Protein AF-A0A7S2LVJ9-F1 (afdb_monomer_lite)

Radius of gyration: 25.84 Å; chains: 1; bounding box: 55×38×62 Å

Organism: NCBI:txid267567

InterPro domains:
  IPR001841 Zinc finger, RING-type [PS50089] (96-146)
  IPR013083 Zinc finger, RING/FYVE/PHD-type [G3DSA:3.30.40.10] (47-147)

Secondary structure (DSSP, 8-state):
-HHHHHHHHHHHHHHHHHHHHHHHHHHHHHHHTSPPHHHHHHHH-TTSHHHHHHHHHHHHHHHHHHHHHHHHHHHHHHHHHHHHHHHS--S-EEE-TTT-PEEE-SSTTSEEE-TTTS-EEEHHHHHHHHHTTTTTTTTTS-TTT--

Foldseek 3Di:
DVVVVVVVVVVVLVVLLVVLVVVLVVLVVVLVPDDDLVVCCVPANCPDPSNVVSVVSVVVSVVSVVVNVCSVVVVVVVVVVVVCCVVPPQPDWDAFPPPRDIQRPPDPQQWDADPVVRDIGGNVVVVVCVVVPCCDPLVVADPPPRD

pLDDT: mean 85.11, std 11.95, range [50.81, 98.12]

Sequence (147 aa):
QQLREKIAFTTVADEKEQQLREKIASQKTHMANLPTLQSIVDETGFTSPATKARAQLIKELSDNEEQLELLLESERVAAVVRLQDELHPP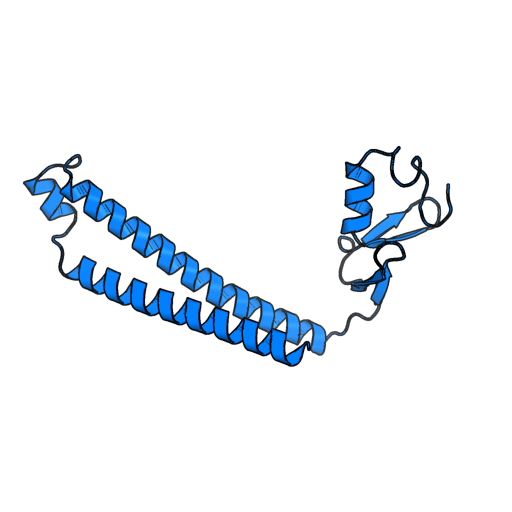QNSEDCPICFETIKHVYSKTISRFYCCGGWVCKKCGDERMKKGVDEMFHGKCPLCRE

Structure (mmCIF, N/CA/C/O backbone):
data_AF-A0A7S2LVJ9-F1
#
_entry.id   AF-A0A7S2LVJ9-F1
#
loop_
_atom_site.group_PDB
_atom_site.id
_atom_site.type_symbol
_atom_site.label_atom_id
_atom_site.label_alt_id
_atom_site.label_comp_id
_atom_site.label_asym_id
_atom_site.label_entity_id
_atom_site.label_seq_id
_atom_site.pdbx_PDB_ins_code
_atom_site.Cartn_x
_atom_site.Cartn_y
_atom_site.Cartn_z
_atom_site.occupancy
_atom_site.B_iso_or_equiv
_atom_site.auth_seq_id
_atom_site.auth_comp_id
_atom_site.auth_asym_id
_atom_site.auth_atom_id
_atom_site.pdbx_PDB_model_num
ATOM 1 N N . GLN A 1 1 ? 14.865 -19.887 -10.142 1.00 58.62 1 GLN A N 1
ATOM 2 C CA . GLN A 1 1 ? 14.965 -18.847 -9.097 1.00 58.62 1 GLN A CA 1
ATOM 3 C C . GLN A 1 1 ? 13.686 -18.008 -9.036 1.00 58.62 1 GLN A C 1
ATOM 5 O O . GLN A 1 1 ? 12.941 -18.168 -8.081 1.00 58.62 1 GLN A O 1
ATOM 10 N N . GLN A 1 2 ? 13.331 -17.290 -10.110 1.00 53.88 2 GLN A N 1
ATOM 11 C CA . GLN A 1 2 ? 12.144 -16.413 -10.193 1.00 53.88 2 GLN A CA 1
ATOM 12 C C . GLN A 1 2 ? 10.788 -17.073 -9.862 1.00 53.88 2 GLN A C 1
ATOM 14 O O . GLN A 1 2 ? 9.931 -16.441 -9.256 1.00 53.88 2 GLN A O 1
ATOM 19 N N . LEU A 1 3 ? 10.569 -18.346 -10.221 1.00 59.91 3 LEU A N 1
ATOM 20 C CA . LEU A 1 3 ? 9.321 -19.052 -9.884 1.00 59.91 3 LEU A CA 1
ATOM 21 C C . LEU A 1 3 ? 9.191 -19.314 -8.371 1.00 59.91 3 LEU A C 1
ATOM 23 O O . LEU A 1 3 ? 8.102 -19.213 -7.822 1.00 59.91 3 LEU A O 1
ATOM 27 N N . ARG A 1 4 ? 10.307 -19.603 -7.687 1.00 59.06 4 ARG A N 1
ATOM 28 C CA . ARG A 1 4 ? 10.329 -19.819 -6.231 1.00 59.06 4 ARG A CA 1
ATOM 29 C C . ARG A 1 4 ? 10.119 -18.511 -5.469 1.00 59.06 4 ARG A C 1
ATOM 31 O O . ARG A 1 4 ? 9.410 -18.511 -4.475 1.00 59.06 4 ARG A O 1
ATOM 38 N N . GLU A 1 5 ? 10.687 -17.414 -5.966 1.00 58.66 5 GLU A N 1
ATOM 39 C CA . GLU A 1 5 ? 10.492 -16.068 -5.410 1.00 58.66 5 GLU A CA 1
ATOM 40 C C . GLU A 1 5 ? 9.047 -15.585 -5.582 1.00 58.66 5 GLU A C 1
ATOM 42 O O . GLU A 1 5 ? 8.469 -15.058 -4.637 1.00 58.66 5 GLU A O 1
ATOM 47 N N . LYS A 1 6 ? 8.427 -15.837 -6.745 1.00 60.91 6 LYS A N 1
ATOM 48 C CA . LYS A 1 6 ? 7.001 -15.550 -6.966 1.00 60.91 6 LYS A CA 1
ATOM 49 C C . LYS A 1 6 ? 6.108 -16.342 -6.011 1.00 60.91 6 LYS A C 1
ATOM 51 O O . LYS A 1 6 ? 5.260 -15.750 -5.358 1.00 60.91 6 LYS A O 1
ATOM 56 N N . ILE A 1 7 ? 6.327 -17.651 -5.882 1.00 66.44 7 ILE A N 1
ATOM 57 C CA . ILE A 1 7 ? 5.547 -18.500 -4.968 1.00 66.44 7 ILE A CA 1
ATOM 58 C C . ILE A 1 7 ? 5.703 -18.018 -3.520 1.00 66.44 7 ILE A C 1
ATOM 60 O O . ILE A 1 7 ? 4.697 -17.794 -2.862 1.00 66.44 7 ILE A O 1
ATOM 64 N N . ALA A 1 8 ? 6.932 -17.763 -3.061 1.00 59.84 8 ALA A N 1
ATOM 65 C CA . ALA A 1 8 ? 7.193 -17.276 -1.704 1.00 59.84 8 ALA A CA 1
ATOM 66 C C . ALA A 1 8 ? 6.564 -15.898 -1.420 1.00 59.84 8 ALA A C 1
ATOM 68 O O . ALA A 1 8 ? 6.111 -15.637 -0.311 1.00 59.84 8 ALA A O 1
ATOM 69 N N . PHE A 1 9 ? 6.516 -15.009 -2.415 1.00 61.72 9 PHE A N 1
ATOM 70 C CA . PHE A 1 9 ? 5.856 -13.710 -2.277 1.00 61.72 9 PHE A CA 1
ATOM 71 C C . PHE A 1 9 ? 4.330 -13.841 -2.183 1.00 61.72 9 PHE A C 1
ATOM 73 O O . PHE A 1 9 ? 3.707 -13.132 -1.399 1.00 61.72 9 PHE A O 1
ATOM 80 N N . THR A 1 10 ? 3.741 -14.770 -2.942 1.00 69.00 10 THR A N 1
ATOM 81 C CA . THR A 1 10 ? 2.284 -14.992 -2.939 1.00 69.00 10 THR A CA 1
ATOM 82 C C . THR A 1 10 ? 1.852 -15.610 -1.608 1.00 69.00 10 THR A C 1
ATOM 84 O O . THR A 1 10 ? 0.954 -15.096 -0.958 1.00 69.00 10 THR A O 1
ATOM 87 N N . THR A 1 11 ? 2.595 -16.605 -1.108 1.00 73.38 11 THR A N 1
ATOM 88 C CA . THR A 1 11 ? 2.295 -17.249 0.182 1.00 73.38 11 THR A CA 1
ATOM 89 C C . THR A 1 11 ? 2.363 -16.283 1.364 1.00 73.38 11 THR A C 1
ATOM 91 O O . THR A 1 11 ? 1.535 -16.357 2.261 1.00 73.38 11 THR A O 1
ATOM 94 N N . VAL A 1 12 ? 3.316 -15.343 1.367 1.00 74.38 12 VAL A N 1
ATOM 95 C CA . VAL A 1 12 ? 3.434 -14.343 2.444 1.00 74.38 12 VAL A CA 1
ATOM 96 C C . VAL A 1 12 ? 2.301 -13.310 2.386 1.00 74.38 12 VAL A C 1
ATOM 98 O O . VAL A 1 12 ? 1.848 -12.839 3.431 1.00 74.38 12 VAL A O 1
ATOM 101 N N . ALA A 1 13 ? 1.838 -12.945 1.186 1.00 78.31 13 ALA A N 1
ATOM 102 C CA . ALA A 1 13 ? 0.693 -12.053 1.020 1.00 78.31 13 ALA A CA 1
ATOM 103 C C . ALA A 1 13 ? -0.606 -12.723 1.499 1.00 78.31 13 ALA A C 1
ATOM 105 O O . ALA A 1 13 ? -1.327 -12.122 2.296 1.00 78.31 13 ALA A O 1
ATOM 106 N N . ASP A 1 14 ? -0.826 -13.983 1.113 1.00 87.12 14 ASP A N 1
ATOM 107 C CA . ASP A 1 14 ? -1.991 -14.783 1.506 1.00 87.12 14 ASP A CA 1
ATOM 108 C C . ASP A 1 14 ? -2.040 -15.005 3.030 1.00 87.12 14 ASP A C 1
ATOM 110 O O . ASP A 1 14 ? -3.078 -14.830 3.670 1.00 87.12 14 ASP A O 1
ATOM 114 N N . GLU A 1 15 ? -0.897 -15.328 3.649 1.00 90.31 15 GLU A N 1
ATOM 115 C CA . GLU A 1 15 ? -0.780 -15.477 5.105 1.00 90.31 15 GLU A CA 1
ATOM 116 C C . GLU A 1 15 ? -1.100 -14.171 5.839 1.00 90.31 15 GLU A C 1
ATOM 118 O O . GLU A 1 15 ? -1.818 -14.174 6.842 1.00 90.31 15 GLU A O 1
ATOM 123 N N . LYS A 1 16 ? -0.589 -13.040 5.342 1.00 91.25 16 LYS A N 1
ATOM 124 C CA . LYS A 1 16 ? -0.840 -11.725 5.937 1.00 91.25 16 LYS A CA 1
ATOM 125 C C . LYS A 1 16 ? -2.303 -11.308 5.792 1.00 91.25 16 LYS A C 1
ATOM 127 O O . LYS A 1 16 ? -2.868 -10.750 6.734 1.00 91.25 16 LYS A O 1
ATOM 132 N N . GLU A 1 17 ? -2.918 -11.579 4.644 1.00 94.31 17 GLU A N 1
ATOM 133 C CA . GLU A 1 17 ? -4.344 -11.349 4.425 1.00 94.31 17 GLU A CA 1
ATOM 134 C C . GLU A 1 17 ? -5.185 -12.156 5.420 1.00 94.31 17 GLU A C 1
ATOM 136 O O . GLU A 1 17 ? -6.029 -11.590 6.120 1.00 94.31 17 GLU A O 1
ATOM 141 N N . GLN A 1 18 ? -4.922 -13.460 5.533 1.00 95.56 18 GLN A N 1
ATOM 142 C CA . GLN A 1 18 ? -5.650 -14.342 6.441 1.00 95.56 18 GLN A CA 1
ATOM 143 C C . GLN A 1 18 ? -5.508 -13.887 7.901 1.00 95.56 18 GLN A C 1
ATOM 145 O O . GLN A 1 18 ? -6.508 -13.774 8.613 1.00 95.56 18 GLN A O 1
ATOM 150 N N . GLN A 1 19 ? -4.292 -13.535 8.330 1.00 95.69 19 GLN A N 1
ATOM 151 C CA . GLN A 1 19 ? -4.040 -12.995 9.670 1.00 95.69 19 GLN A CA 1
ATOM 152 C C . GLN A 1 19 ? -4.835 -11.710 9.936 1.00 95.69 19 GLN A C 1
ATOM 154 O O . GLN A 1 19 ? -5.413 -11.551 11.013 1.00 95.69 19 GLN A O 1
ATOM 159 N N . LEU A 1 20 ? -4.895 -10.792 8.966 1.00 96.62 20 LEU A N 1
ATOM 160 C CA . LEU A 1 20 ? -5.684 -9.565 9.086 1.00 96.62 20 LEU A CA 1
ATOM 161 C C . LEU A 1 20 ? -7.180 -9.871 9.189 1.00 96.62 20 LEU A C 1
ATOM 163 O O . LEU A 1 20 ? -7.848 -9.316 10.062 1.00 96.62 20 LEU A O 1
ATOM 167 N N . ARG A 1 21 ? -7.705 -10.786 8.366 1.00 97.69 21 ARG A N 1
ATOM 168 C CA . ARG A 1 21 ? -9.117 -11.201 8.409 1.00 97.69 21 ARG A CA 1
ATOM 169 C C . ARG A 1 21 ? -9.496 -11.794 9.763 1.00 97.69 21 ARG A C 1
ATOM 171 O O . ARG A 1 21 ? -10.507 -11.394 10.339 1.00 97.69 21 ARG A O 1
ATOM 178 N N . GLU A 1 22 ? -8.681 -12.703 10.289 1.00 97.75 22 GLU A N 1
ATOM 179 C CA . GLU A 1 22 ? -8.901 -13.326 11.597 1.00 97.75 22 GLU A CA 1
ATOM 180 C C . GLU A 1 22 ? -8.836 -12.300 12.732 1.00 97.75 22 GLU A C 1
ATOM 182 O O . GLU A 1 22 ? -9.705 -12.274 13.608 1.00 97.75 22 GLU A O 1
ATOM 187 N N . LYS A 1 23 ? -7.847 -11.400 12.688 1.00 96.81 23 LYS A N 1
ATOM 188 C CA . LYS A 1 23 ? -7.688 -10.328 13.674 1.00 96.81 23 LYS A CA 1
ATOM 189 C C . LYS A 1 23 ? -8.877 -9.365 13.665 1.00 96.81 23 LYS A C 1
ATOM 191 O O . LYS A 1 23 ? -9.427 -9.085 14.728 1.00 96.81 23 LYS A O 1
ATOM 196 N N . ILE A 1 24 ? -9.316 -8.911 12.488 1.00 98.12 24 ILE A N 1
ATOM 197 C CA . ILE A 1 24 ? -10.491 -8.041 12.319 1.00 98.12 24 ILE A CA 1
ATOM 198 C C . ILE A 1 24 ? -11.752 -8.743 12.826 1.00 98.12 24 ILE A C 1
ATOM 200 O O . ILE A 1 24 ? -12.528 -8.141 13.568 1.00 98.12 24 ILE A O 1
ATOM 204 N N . ALA A 1 25 ? -11.961 -10.012 12.464 1.00 97.81 25 ALA A N 1
ATOM 205 C CA . ALA A 1 25 ? -13.117 -10.782 12.916 1.00 97.81 25 ALA A CA 1
ATOM 206 C C . ALA A 1 25 ? -13.147 -10.892 14.448 1.00 97.81 25 ALA A C 1
ATOM 208 O O . ALA A 1 25 ? -14.157 -10.563 15.070 1.00 97.81 25 ALA A O 1
ATOM 209 N N . SER A 1 26 ? -12.016 -11.253 15.060 1.00 96.62 26 SER A N 1
ATOM 210 C CA . SER A 1 26 ? -11.862 -11.326 16.516 1.00 96.62 26 SER A CA 1
ATOM 211 C C . SER A 1 26 ? -12.129 -9.976 17.198 1.00 96.62 26 SER A C 1
ATOM 213 O O . SER A 1 26 ? -12.904 -9.901 18.154 1.00 96.62 26 SER A O 1
ATOM 215 N N . GLN A 1 27 ? -11.574 -8.879 16.668 1.00 96.12 27 GLN A N 1
ATOM 216 C CA . GLN A 1 27 ? -11.800 -7.529 17.192 1.00 96.12 27 GLN A CA 1
ATOM 217 C C . GLN A 1 27 ? -13.260 -7.082 17.064 1.00 96.12 27 GLN A C 1
ATOM 219 O O . GLN A 1 27 ? -13.794 -6.493 18.005 1.00 96.12 27 GLN A O 1
ATOM 224 N N . LYS A 1 28 ? -13.931 -7.381 15.944 1.00 96.44 28 LYS A N 1
ATOM 225 C CA . LYS A 1 28 ? -15.360 -7.085 15.752 1.00 96.44 28 LYS A CA 1
ATOM 226 C C . LYS A 1 28 ? -16.223 -7.840 16.755 1.00 96.44 28 LYS A C 1
ATOM 228 O O . LYS A 1 28 ? -17.091 -7.230 17.377 1.00 96.44 28 LYS A O 1
ATOM 233 N N . THR A 1 29 ? -15.953 -9.128 16.965 1.00 96.25 29 THR A N 1
ATOM 234 C CA . THR A 1 29 ? -16.640 -9.929 17.986 1.00 96.25 29 THR A CA 1
ATOM 235 C C . THR A 1 29 ? -16.402 -9.365 19.385 1.00 96.25 29 THR A C 1
ATOM 237 O O . THR A 1 29 ? -17.355 -9.174 20.136 1.00 96.25 29 THR A O 1
ATOM 240 N N . HIS A 1 30 ? -15.157 -9.032 19.733 1.00 93.50 30 HIS A N 1
ATOM 241 C CA . HIS A 1 30 ? -14.834 -8.411 21.018 1.00 93.50 30 HIS A CA 1
ATOM 242 C C . HIS A 1 30 ? -15.570 -7.075 21.209 1.00 93.50 30 HIS A C 1
ATOM 244 O O . HIS A 1 30 ? -16.197 -6.855 22.241 1.00 93.50 30 HIS A O 1
ATOM 250 N N . MET A 1 31 ? -15.570 -6.207 20.195 1.00 92.19 31 MET A N 1
ATOM 251 C CA . MET A 1 31 ? -16.216 -4.895 20.250 1.00 92.19 31 MET A CA 1
ATOM 252 C C . MET A 1 31 ? -17.746 -4.979 20.356 1.00 92.19 31 MET A C 1
ATOM 254 O O . MET A 1 31 ? -18.348 -4.123 21.010 1.00 92.19 31 MET A O 1
ATOM 258 N N . ALA A 1 32 ? -18.361 -5.999 19.748 1.00 92.94 32 ALA A N 1
ATOM 259 C CA . ALA A 1 32 ? -19.796 -6.269 19.847 1.00 92.94 32 ALA A CA 1
ATOM 260 C C . ALA A 1 32 ? -20.225 -6.699 21.260 1.00 92.94 32 ALA A C 1
ATOM 262 O O . ALA A 1 32 ? -21.346 -6.414 21.668 1.00 92.94 32 ALA A O 1
ATOM 263 N N . ASN A 1 33 ? -19.325 -7.334 22.018 1.00 92.69 33 ASN A N 1
ATOM 264 C CA . ASN A 1 33 ? -19.576 -7.766 23.395 1.00 92.69 33 ASN A CA 1
ATOM 265 C C . ASN A 1 33 ? -19.319 -6.665 24.443 1.00 92.69 33 ASN A C 1
ATOM 267 O O . ASN A 1 33 ? -19.612 -6.863 25.621 1.00 92.69 33 ASN A O 1
ATOM 271 N N . LEU A 1 34 ? -18.758 -5.518 24.045 1.00 90.44 34 LEU A N 1
ATOM 272 C CA . LEU A 1 34 ? -18.471 -4.400 24.945 1.00 90.44 34 LEU A CA 1
ATOM 273 C C . LEU A 1 34 ? -19.617 -3.373 24.972 1.00 90.44 34 LEU A C 1
ATOM 275 O O . LEU A 1 34 ? -20.183 -3.083 23.913 1.00 90.44 34 LEU A O 1
ATOM 279 N N . PRO A 1 35 ? -19.884 -2.720 26.125 1.00 91.25 35 PRO A N 1
ATOM 280 C CA . PRO A 1 35 ? -20.866 -1.640 26.222 1.00 91.25 35 PRO A CA 1
ATOM 281 C C . PRO A 1 35 ? -20.603 -0.535 25.203 1.00 91.25 35 PRO A C 1
ATOM 283 O O . PRO A 1 35 ? -19.447 -0.217 24.903 1.00 91.25 35 PRO A O 1
ATOM 286 N N . THR A 1 36 ? -21.666 0.065 24.668 1.00 90.44 36 THR A N 1
ATOM 287 C CA . THR A 1 36 ? -21.539 1.147 23.686 1.00 90.44 36 THR A CA 1
ATOM 288 C C . THR A 1 36 ? -20.747 2.316 24.267 1.00 90.44 36 THR A C 1
ATOM 290 O O . THR A 1 36 ? -20.720 2.533 25.478 1.00 90.44 36 THR A O 1
ATOM 293 N N . LEU A 1 37 ? -20.104 3.099 23.397 1.00 87.31 37 LEU A N 1
ATOM 294 C CA . LEU A 1 37 ? -19.325 4.257 23.841 1.00 87.31 37 LEU A CA 1
ATOM 295 C C . LEU A 1 37 ? -20.180 5.218 24.675 1.00 87.31 37 LEU A C 1
ATOM 297 O O . LEU A 1 37 ? -19.710 5.723 25.685 1.00 87.31 37 LEU A O 1
ATOM 301 N N . GLN A 1 38 ? -21.440 5.405 24.280 1.00 90.12 38 GLN A N 1
ATOM 302 C CA . GLN A 1 38 ? -22.388 6.238 25.007 1.00 90.12 38 GLN A CA 1
ATOM 303 C C . GLN A 1 38 ? -22.640 5.716 26.424 1.00 90.12 38 GLN A C 1
ATOM 305 O O . GLN A 1 38 ? -22.449 6.463 27.372 1.00 90.12 38 GLN A O 1
ATOM 310 N N . SER A 1 39 ? -22.917 4.416 26.579 1.00 91.25 39 SER A N 1
ATOM 311 C CA . SER A 1 39 ? -23.096 3.790 27.897 1.00 91.25 39 SER A CA 1
ATOM 312 C C . SER A 1 39 ? -21.879 3.991 28.805 1.00 91.25 39 SER A C 1
ATOM 314 O O . SER A 1 39 ? -22.027 4.317 29.977 1.00 91.25 39 SER A O 1
ATOM 316 N N . ILE A 1 40 ? -20.664 3.838 28.267 1.00 88.94 40 ILE A N 1
ATOM 317 C CA . ILE A 1 40 ? -19.425 4.013 29.043 1.00 88.94 40 ILE A CA 1
ATOM 318 C C . ILE A 1 40 ? -19.241 5.474 29.461 1.00 88.94 40 ILE A C 1
ATOM 320 O O . ILE A 1 40 ? -18.835 5.746 30.592 1.00 88.94 40 ILE A O 1
ATOM 324 N N . VAL A 1 41 ? -19.505 6.413 28.554 1.00 91.12 41 VAL A N 1
ATOM 325 C CA . VAL A 1 41 ? -19.372 7.850 28.817 1.00 91.12 41 VAL A CA 1
ATOM 326 C C . VAL A 1 41 ? -20.389 8.309 29.856 1.00 91.12 41 VAL A C 1
ATOM 328 O O . VAL A 1 41 ? -20.014 9.061 30.753 1.00 91.12 41 VAL A O 1
ATOM 331 N N . ASP A 1 42 ? -21.628 7.830 29.768 1.00 92.44 42 ASP A N 1
ATOM 332 C CA . ASP A 1 42 ? -22.691 8.165 30.715 1.00 92.44 42 ASP A CA 1
ATOM 333 C C . ASP A 1 42 ? -22.355 7.662 32.135 1.00 92.44 42 ASP A C 1
ATOM 335 O O . ASP A 1 42 ? -22.614 8.359 33.114 1.00 92.44 42 ASP A O 1
ATOM 339 N N . GLU A 1 43 ? -21.716 6.491 32.260 1.00 91.50 43 GLU A N 1
ATOM 340 C CA . GLU A 1 43 ? -21.335 5.899 33.552 1.00 91.50 43 GLU A CA 1
ATOM 341 C C . GLU A 1 43 ? -20.016 6.433 34.129 1.00 91.50 43 GLU A C 1
ATOM 343 O O . GLU A 1 43 ? -19.889 6.628 35.338 1.00 91.50 43 GLU A O 1
ATOM 348 N N . THR A 1 44 ? -18.997 6.620 33.287 1.00 91.06 44 THR A N 1
ATOM 349 C CA . THR A 1 44 ? -17.607 6.831 33.736 1.00 91.06 44 THR A CA 1
ATOM 350 C C . THR A 1 44 ? -16.995 8.149 33.263 1.00 91.06 44 THR A C 1
ATOM 352 O O . THR A 1 44 ? -15.926 8.539 33.737 1.00 91.06 44 THR A O 1
ATOM 355 N N . GLY A 1 45 ? -17.662 8.855 32.349 1.00 88.75 45 GLY A N 1
ATOM 356 C CA . GLY A 1 45 ? -17.190 10.093 31.741 1.00 88.75 45 GLY A CA 1
ATOM 357 C C . GLY A 1 45 ? -16.238 9.899 30.552 1.00 88.75 45 GLY A C 1
ATOM 358 O O . GLY A 1 45 ? -15.653 8.839 30.314 1.00 88.75 45 GLY A O 1
ATOM 359 N N . PHE A 1 46 ? -16.039 10.979 29.791 1.00 88.62 46 PHE A N 1
ATOM 360 C CA . PHE A 1 46 ? -15.230 10.991 28.562 1.00 88.62 46 PHE A CA 1
ATOM 361 C C . PHE A 1 46 ? -13.740 10.696 28.769 1.00 88.62 46 PHE A C 1
ATOM 363 O O . PHE A 1 46 ? -13.072 10.184 27.874 1.00 88.62 46 PHE A O 1
ATOM 370 N N . THR A 1 47 ? -13.191 11.040 29.931 1.00 91.44 47 THR A N 1
ATOM 371 C CA . THR A 1 47 ? -11.753 10.911 30.210 1.00 91.44 47 THR A CA 1
ATOM 372 C C . THR A 1 47 ? -11.397 9.608 30.921 1.00 91.44 47 THR A C 1
ATOM 374 O O . THR A 1 47 ? -10.222 9.393 31.239 1.00 91.44 47 THR A O 1
ATOM 377 N N . SER A 1 48 ? -12.384 8.734 31.146 1.00 92.81 48 SER A N 1
ATOM 378 C CA . SER A 1 48 ? -12.198 7.483 31.869 1.00 92.81 48 SER A CA 1
ATOM 379 C C . SER A 1 48 ? -11.263 6.515 31.129 1.00 92.81 48 SER A C 1
ATOM 381 O O . SER A 1 48 ? -11.168 6.540 29.893 1.00 92.81 48 SER A O 1
ATOM 383 N N . PRO A 1 49 ? -10.574 5.618 31.858 1.00 93.50 49 PRO A N 1
ATOM 384 C CA . PRO A 1 49 ? -9.787 4.552 31.243 1.00 93.50 49 PRO A CA 1
ATOM 385 C C . PRO A 1 49 ? -10.609 3.666 30.297 1.00 93.50 49 PRO A C 1
ATOM 387 O O . PRO A 1 49 ? -10.094 3.250 29.263 1.00 93.50 49 PRO A O 1
ATOM 390 N N . ALA A 1 50 ? -11.887 3.423 30.609 1.00 91.19 50 ALA A N 1
ATOM 391 C CA . ALA A 1 50 ? -12.780 2.607 29.787 1.00 91.19 50 ALA A CA 1
ATOM 392 C C . ALA A 1 50 ? -13.093 3.280 28.440 1.00 91.19 50 ALA A C 1
ATOM 394 O O . ALA A 1 50 ? -13.005 2.638 27.391 1.00 91.19 50 ALA A O 1
ATOM 395 N N . THR A 1 51 ? -13.367 4.588 28.450 1.00 92.38 51 THR A N 1
ATOM 396 C CA . THR A 1 51 ? -13.585 5.374 27.227 1.00 92.38 51 THR A CA 1
ATOM 397 C C . THR A 1 51 ? -12.334 5.371 26.344 1.00 92.38 51 THR A C 1
ATOM 399 O O . THR A 1 51 ? -12.423 5.124 25.139 1.00 92.38 51 THR A O 1
ATOM 402 N N . LYS A 1 52 ? -11.147 5.558 26.942 1.00 92.62 52 LYS A N 1
ATOM 403 C CA . LYS A 1 52 ? -9.862 5.493 26.221 1.00 92.62 52 LYS A CA 1
ATOM 404 C C . LYS A 1 52 ? -9.594 4.110 25.626 1.00 92.62 52 LYS A C 1
ATOM 406 O O . LYS A 1 52 ? -9.208 4.022 24.464 1.00 92.62 52 LYS A O 1
ATOM 411 N N . ALA A 1 53 ? -9.826 3.041 26.388 1.00 92.50 53 ALA A N 1
ATOM 412 C CA . ALA A 1 53 ? -9.635 1.671 25.918 1.00 92.50 53 ALA A CA 1
ATOM 413 C C . ALA A 1 53 ? -10.544 1.346 24.721 1.00 92.50 53 ALA A C 1
ATOM 415 O O . ALA A 1 53 ? -10.088 0.757 23.742 1.00 92.50 53 ALA A O 1
ATOM 416 N N . ARG A 1 54 ? -11.810 1.789 24.750 1.00 92.50 54 ARG A N 1
ATOM 417 C CA . ARG A 1 54 ? -12.728 1.601 23.618 1.00 92.50 54 ARG A CA 1
ATOM 418 C C . ARG A 1 54 ? -12.295 2.395 22.385 1.00 92.50 54 ARG A C 1
ATOM 420 O O . ARG A 1 54 ? -12.318 1.848 21.286 1.00 92.50 54 ARG A O 1
ATOM 427 N N . ALA A 1 55 ? -11.881 3.651 22.551 1.00 92.12 55 ALA A N 1
ATOM 428 C CA . ALA A 1 55 ? -11.373 4.461 21.442 1.00 92.12 55 ALA A CA 1
ATOM 429 C C . ALA A 1 55 ? -10.125 3.832 20.797 1.00 92.12 55 ALA A C 1
ATOM 431 O O . ALA A 1 55 ? -10.026 3.781 19.572 1.00 92.12 55 ALA A O 1
ATOM 432 N N . GLN A 1 56 ? -9.215 3.291 21.613 1.00 94.00 56 GLN A N 1
ATOM 433 C CA . GLN A 1 56 ? -8.032 2.577 21.135 1.00 94.00 56 GLN A CA 1
ATOM 434 C C . GLN A 1 56 ? -8.411 1.327 20.327 1.00 94.00 56 GLN A C 1
ATOM 436 O O . GLN A 1 56 ? -7.885 1.131 19.235 1.00 94.00 56 GLN A O 1
ATOM 441 N N . LEU A 1 57 ? -9.369 0.527 20.808 1.00 94.38 57 LEU A N 1
ATOM 442 C CA . LEU A 1 57 ? -9.855 -0.651 20.083 1.00 94.38 57 LEU A CA 1
ATOM 443 C C . LEU A 1 57 ? -10.471 -0.285 18.723 1.00 94.38 57 LEU A C 1
ATOM 445 O O . LEU A 1 57 ? -10.206 -0.962 17.734 1.00 94.38 57 LEU A O 1
ATOM 449 N N . ILE A 1 58 ? -11.273 0.786 18.665 1.00 94.62 58 ILE A N 1
ATOM 450 C CA . ILE A 1 58 ? -11.875 1.277 17.414 1.00 94.62 58 ILE A CA 1
ATOM 451 C C . ILE A 1 58 ? -10.784 1.696 16.428 1.00 94.62 58 ILE A C 1
ATOM 453 O O . ILE A 1 58 ? -10.843 1.322 15.258 1.00 94.62 58 ILE A O 1
ATOM 457 N N . LYS A 1 59 ? -9.777 2.438 16.902 1.00 96.31 59 LYS A N 1
ATOM 458 C CA . LYS A 1 59 ? -8.641 2.848 16.074 1.00 96.31 59 LYS A CA 1
ATOM 459 C C . LYS A 1 59 ? -7.907 1.632 15.513 1.00 96.31 59 LYS A C 1
ATOM 461 O O . LYS A 1 59 ? -7.694 1.553 14.313 1.00 96.31 59 LYS A O 1
ATOM 466 N N . GLU A 1 60 ? -7.551 0.674 16.363 1.00 96.81 60 GLU A N 1
ATOM 467 C CA . GLU A 1 60 ? -6.826 -0.523 15.931 1.00 96.81 60 GLU A CA 1
ATOM 468 C C . GLU A 1 60 ? -7.626 -1.379 14.950 1.00 96.81 60 GLU A C 1
ATOM 470 O O . GLU A 1 60 ? -7.034 -1.979 14.056 1.00 96.81 60 GLU A O 1
ATOM 475 N N . LEU A 1 61 ? -8.948 -1.465 15.117 1.00 97.19 61 LEU A N 1
ATOM 476 C CA . LEU A 1 61 ? -9.819 -2.136 14.158 1.00 97.19 61 LEU A CA 1
ATOM 477 C C . LEU A 1 61 ? -9.792 -1.416 12.804 1.00 97.19 61 LEU A C 1
ATOM 479 O O . LEU A 1 61 ? -9.548 -2.067 11.792 1.00 97.19 61 LEU A O 1
ATOM 483 N N . SER A 1 62 ? -9.971 -0.092 12.803 1.00 97.81 62 SER A N 1
ATOM 484 C CA . SER A 1 62 ? -9.924 0.734 11.590 1.00 97.81 62 SER A CA 1
ATOM 485 C C . SER A 1 62 ? -8.582 0.602 10.866 1.00 97.81 62 SER A C 1
ATOM 487 O O . SER A 1 62 ? -8.563 0.398 9.657 1.00 97.81 62 SER A O 1
ATOM 489 N N . ASP A 1 63 ? -7.465 0.656 11.600 1.00 97.94 63 ASP A N 1
ATOM 490 C CA . ASP A 1 63 ? -6.120 0.505 11.036 1.00 97.94 63 ASP A CA 1
ATOM 491 C C . ASP A 1 63 ? -5.944 -0.879 10.371 1.00 97.94 63 ASP A C 1
ATOM 493 O O . ASP A 1 63 ? -5.309 -0.995 9.324 1.00 97.94 63 ASP A O 1
ATOM 497 N N . ASN A 1 64 ? -6.496 -1.950 10.960 1.00 97.62 64 ASN A N 1
ATOM 498 C CA . ASN A 1 64 ? -6.412 -3.292 10.370 1.00 97.62 64 ASN A CA 1
ATOM 499 C C . ASN A 1 64 ? -7.318 -3.430 9.133 1.00 97.62 64 ASN A C 1
ATOM 501 O O . ASN A 1 64 ? -6.917 -4.079 8.168 1.00 97.62 64 ASN A O 1
ATOM 505 N N . GLU A 1 65 ? -8.520 -2.841 9.146 1.00 97.94 65 GLU A N 1
ATOM 506 C CA . GLU A 1 65 ? -9.426 -2.827 7.988 1.00 97.94 65 GLU A CA 1
ATOM 507 C C . GLU A 1 65 ? -8.805 -2.090 6.798 1.00 97.94 65 GLU A C 1
ATOM 509 O O . GLU A 1 65 ? -8.793 -2.630 5.693 1.00 97.94 65 GLU A O 1
ATOM 514 N N . GLU A 1 66 ? -8.204 -0.922 7.038 1.00 97.94 66 GLU A N 1
ATOM 515 C CA . GLU A 1 66 ? -7.469 -0.167 6.019 1.00 97.94 66 GLU A CA 1
ATOM 516 C C . GLU A 1 66 ? -6.288 -0.980 5.467 1.00 97.94 66 GLU A C 1
ATOM 518 O O . GLU A 1 66 ? -6.089 -1.059 4.256 1.00 97.94 66 GLU A O 1
ATOM 523 N N . GLN A 1 67 ? -5.517 -1.649 6.332 1.00 96.75 67 GLN A N 1
ATOM 524 C CA . GLN A 1 67 ? -4.412 -2.505 5.887 1.00 96.75 67 GLN A CA 1
ATOM 525 C C . GLN A 1 67 ? -4.874 -3.660 4.995 1.00 96.75 67 GLN A C 1
ATOM 527 O O . GLN A 1 67 ? -4.177 -3.997 4.035 1.00 96.75 67 GLN A O 1
ATOM 532 N N . LEU A 1 68 ? -6.018 -4.274 5.309 1.00 96.94 68 LEU A N 1
ATOM 533 C CA . LEU A 1 68 ? -6.593 -5.335 4.488 1.00 96.94 68 LEU A CA 1
ATOM 534 C C . LEU A 1 68 ? -7.043 -4.791 3.127 1.00 96.94 68 LEU A C 1
ATOM 536 O O . LEU A 1 68 ? -6.735 -5.393 2.101 1.00 96.94 68 LEU A O 1
ATOM 540 N N . GLU A 1 69 ? -7.726 -3.647 3.108 1.00 96.88 69 GLU A N 1
ATOM 541 C CA . GLU A 1 69 ? -8.165 -2.999 1.869 1.00 96.88 69 GLU A CA 1
ATOM 542 C C . GLU A 1 69 ? -6.978 -2.633 0.969 1.00 96.88 69 GLU A C 1
ATOM 544 O O . GLU A 1 69 ? -6.975 -2.967 -0.216 1.00 96.88 69 GLU A O 1
ATOM 549 N N . LEU A 1 70 ? -5.930 -2.028 1.535 1.00 96.06 70 LEU A N 1
ATOM 550 C CA . LEU A 1 70 ? -4.711 -1.683 0.804 1.00 96.06 70 LEU A CA 1
ATOM 551 C C . LEU A 1 70 ? -4.013 -2.914 0.219 1.00 96.06 70 LEU A C 1
ATOM 553 O O . LEU A 1 70 ? -3.501 -2.850 -0.899 1.00 96.06 70 LEU A O 1
ATOM 557 N N . LEU A 1 71 ? -3.984 -4.029 0.956 1.00 94.12 71 LEU A N 1
ATOM 558 C CA . LEU A 1 71 ? -3.404 -5.282 0.474 1.00 94.12 71 LEU A CA 1
ATOM 559 C C . LEU A 1 71 ? -4.173 -5.790 -0.752 1.00 94.12 71 LEU A C 1
ATOM 561 O O . LEU A 1 71 ? -3.564 -5.976 -1.807 1.00 94.12 71 LEU A O 1
ATOM 565 N N . LEU A 1 72 ? -5.497 -5.917 -0.645 1.00 93.06 72 LEU A N 1
ATOM 566 C CA . LEU A 1 72 ? -6.356 -6.395 -1.733 1.00 93.06 72 LEU A CA 1
ATOM 567 C C . LEU A 1 72 ? -6.290 -5.481 -2.965 1.00 93.06 72 LEU A C 1
ATOM 569 O O . LEU A 1 72 ? -6.160 -5.948 -4.098 1.00 93.06 72 LEU A O 1
ATOM 573 N N . GLU A 1 73 ? -6.336 -4.165 -2.756 1.00 95.69 73 GLU A N 1
ATOM 574 C CA . GLU A 1 73 ? -6.272 -3.199 -3.851 1.00 95.69 73 GLU A CA 1
ATOM 575 C C . GLU A 1 73 ? -4.898 -3.208 -4.527 1.00 95.69 73 GLU A C 1
ATOM 577 O O . GLU A 1 73 ? -4.810 -3.141 -5.755 1.00 95.69 73 GLU A O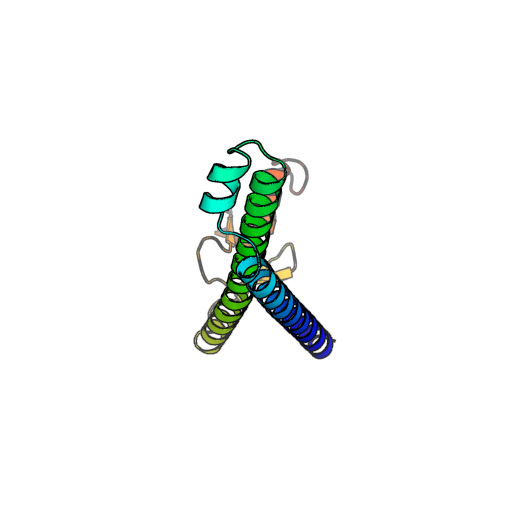 1
ATOM 582 N N . SER A 1 74 ? -3.815 -3.364 -3.759 1.00 91.69 74 SER A N 1
ATOM 583 C CA . SER A 1 74 ? -2.469 -3.481 -4.327 1.00 91.69 74 SER A CA 1
ATOM 584 C C . SER A 1 74 ? -2.327 -4.706 -5.233 1.00 91.69 74 SER A C 1
ATOM 586 O O . SER A 1 74 ? -1.733 -4.609 -6.312 1.00 91.69 74 SER A O 1
ATOM 588 N N . GLU A 1 75 ? -2.923 -5.839 -4.851 1.00 91.25 75 GLU A N 1
ATOM 589 C CA . GLU A 1 75 ? -2.930 -7.051 -5.665 1.00 91.25 75 GLU A CA 1
ATOM 590 C C . GLU A 1 75 ? -3.755 -6.853 -6.941 1.00 91.25 75 GLU A C 1
ATOM 592 O O . GLU A 1 75 ? -3.283 -7.152 -8.045 1.00 91.25 75 GLU A O 1
ATOM 597 N N . ARG A 1 76 ? -4.959 -6.283 -6.811 1.00 94.31 76 ARG A N 1
ATOM 598 C CA . ARG A 1 76 ? -5.846 -5.985 -7.941 1.00 94.31 76 ARG A CA 1
ATOM 599 C C . ARG A 1 76 ? -5.161 -5.074 -8.957 1.00 94.31 76 ARG A C 1
ATOM 601 O O . ARG A 1 76 ? -5.167 -5.368 -10.154 1.00 94.31 76 ARG A O 1
ATOM 608 N N . VAL A 1 77 ? -4.539 -3.988 -8.495 1.00 94.38 77 VAL A N 1
ATOM 609 C CA . VAL A 1 77 ? -3.782 -3.062 -9.349 1.00 94.38 77 VAL A CA 1
ATOM 610 C C . VAL A 1 77 ? -2.626 -3.788 -10.029 1.00 94.38 77 VAL A C 1
ATOM 612 O O . VAL A 1 77 ? -2.461 -3.658 -11.242 1.00 94.38 77 VAL A O 1
ATOM 615 N N . ALA A 1 78 ? -1.859 -4.601 -9.297 1.00 90.81 78 ALA A N 1
ATOM 616 C CA . ALA A 1 78 ? -0.764 -5.371 -9.878 1.00 90.81 78 ALA A CA 1
ATOM 617 C C . ALA A 1 78 ? -1.251 -6.343 -10.966 1.00 90.81 78 ALA A C 1
ATOM 619 O O . ALA A 1 78 ? -0.587 -6.493 -11.991 1.00 90.81 78 ALA A O 1
ATOM 620 N N . ALA A 1 79 ? -2.406 -6.988 -10.778 1.00 90.50 79 ALA A N 1
ATOM 621 C CA . ALA A 1 79 ? -3.007 -7.865 -11.781 1.00 90.50 79 ALA A CA 1
ATOM 622 C C . ALA A 1 79 ? -3.415 -7.103 -13.050 1.00 90.50 79 ALA A C 1
ATOM 624 O O . ALA A 1 79 ? -3.081 -7.535 -14.154 1.00 90.50 79 ALA A O 1
ATOM 625 N N . VAL A 1 80 ? -4.062 -5.944 -12.901 1.00 92.81 80 VAL A N 1
ATOM 626 C CA . VAL A 1 80 ? -4.449 -5.087 -14.032 1.00 92.81 80 VAL A CA 1
ATOM 627 C C . VAL A 1 80 ? -3.223 -4.574 -14.789 1.00 92.81 80 VAL A C 1
ATOM 629 O O . VAL A 1 80 ? -3.211 -4.610 -16.015 1.00 92.81 80 VAL A O 1
ATOM 632 N N . VAL A 1 81 ? -2.171 -4.146 -14.084 1.00 88.44 81 VAL A N 1
ATOM 633 C CA . VAL A 1 81 ? -0.921 -3.686 -14.712 1.00 88.44 81 VAL A CA 1
ATOM 634 C C . VAL A 1 81 ? -0.255 -4.805 -15.515 1.00 88.44 81 VAL A C 1
ATOM 636 O O . VAL A 1 81 ? 0.193 -4.556 -16.631 1.00 88.44 81 VAL A O 1
ATOM 639 N N . ARG A 1 82 ? -0.226 -6.043 -14.999 1.00 88.50 82 ARG A N 1
ATOM 640 C CA . ARG A 1 82 ? 0.305 -7.190 -15.758 1.00 88.50 82 ARG A CA 1
ATOM 641 C C . ARG A 1 82 ? -0.496 -7.451 -17.030 1.00 88.50 82 ARG A C 1
ATOM 643 O O . ARG A 1 82 ? 0.100 -7.595 -18.089 1.00 88.50 82 ARG A O 1
ATOM 650 N N . LEU A 1 83 ? -1.826 -7.461 -16.934 1.00 91.00 83 LEU A N 1
ATOM 651 C CA . LEU A 1 83 ? -2.691 -7.655 -18.099 1.00 91.00 83 LEU A CA 1
ATOM 652 C C . LEU A 1 83 ? -2.485 -6.547 -19.141 1.00 91.00 83 LEU A C 1
ATOM 654 O O . LEU A 1 83 ? -2.417 -6.818 -20.336 1.00 91.00 83 LEU A O 1
ATOM 658 N N . GLN A 1 84 ? -2.350 -5.301 -18.686 1.00 87.31 84 GLN A N 1
ATOM 659 C CA . GLN A 1 84 ? -2.053 -4.166 -19.554 1.00 87.31 84 GLN A CA 1
ATOM 660 C C . GLN A 1 84 ? -0.716 -4.354 -20.283 1.00 87.31 84 GLN A C 1
ATOM 662 O O . GLN A 1 84 ? -0.655 -4.134 -21.489 1.00 87.31 84 GLN A O 1
ATOM 667 N N . ASP A 1 85 ? 0.333 -4.771 -19.571 1.00 84.56 85 ASP A N 1
ATOM 668 C CA . ASP A 1 85 ? 1.652 -5.042 -20.154 1.00 84.56 85 ASP A CA 1
ATOM 669 C C . ASP A 1 85 ? 1.615 -6.195 -21.178 1.00 84.56 85 ASP A C 1
ATOM 671 O O . ASP A 1 85 ? 2.335 -6.151 -22.175 1.00 84.56 85 ASP A O 1
ATOM 675 N N . GLU A 1 86 ? 0.789 -7.222 -20.952 1.00 87.81 86 GLU A N 1
ATOM 676 C CA . GLU A 1 86 ? 0.616 -8.361 -21.867 1.00 87.81 86 GLU A CA 1
ATOM 677 C C . GLU A 1 86 ? -0.140 -7.974 -23.146 1.00 87.81 86 GLU A C 1
ATOM 679 O O . GLU A 1 86 ? 0.269 -8.347 -24.246 1.00 87.81 86 GLU A O 1
ATOM 684 N N . LEU A 1 87 ? -1.233 -7.216 -23.015 1.00 89.06 87 LEU A N 1
ATOM 685 C CA . LEU A 1 87 ? -2.056 -6.773 -24.147 1.00 89.06 87 LEU A CA 1
ATOM 686 C C . LEU A 1 87 ? -1.397 -5.648 -24.948 1.00 89.06 87 LEU A C 1
ATOM 688 O O . LEU A 1 87 ? -1.613 -5.523 -26.155 1.00 89.06 87 LEU A O 1
ATOM 692 N N . HIS A 1 88 ? -0.591 -4.829 -24.278 1.00 83.94 88 HIS A N 1
ATOM 693 C CA . HIS A 1 88 ? 0.082 -3.681 -24.865 1.00 83.94 88 HIS A CA 1
ATOM 694 C C . HIS A 1 88 ? 1.570 -3.689 -24.502 1.00 83.94 88 HIS A C 1
ATOM 696 O O . HIS A 1 88 ? 2.014 -2.840 -23.720 1.00 83.94 88 HIS A O 1
ATOM 702 N N . PRO A 1 89 ? 2.361 -4.614 -25.086 1.00 79.50 89 PRO A N 1
ATOM 703 C CA . PRO A 1 89 ? 3.792 -4.661 -24.843 1.00 79.50 89 PRO A CA 1
ATOM 704 C C . PRO A 1 89 ? 4.433 -3.304 -25.158 1.00 79.50 89 PRO A C 1
ATOM 706 O O . PRO A 1 89 ? 4.094 -2.692 -26.180 1.00 79.50 89 PRO A O 1
ATOM 709 N N . PRO A 1 90 ? 5.367 -2.816 -24.322 1.00 72.38 90 PRO A N 1
ATOM 710 C CA . PRO A 1 90 ? 6.076 -1.577 -24.597 1.00 72.38 90 PRO A CA 1
ATOM 711 C C . PRO A 1 90 ? 6.757 -1.673 -25.962 1.00 72.38 90 PRO A C 1
ATOM 713 O O . PRO A 1 90 ? 7.651 -2.489 -26.158 1.00 72.38 90 PRO A O 1
ATOM 716 N N . GLN A 1 91 ? 6.334 -0.838 -26.912 1.00 68.81 91 GLN A N 1
ATOM 717 C CA . GLN A 1 91 ? 6.894 -0.859 -28.269 1.00 68.81 91 GLN A CA 1
ATOM 718 C C . GLN A 1 91 ? 8.357 -0.406 -28.304 1.00 68.81 91 GLN A C 1
ATOM 720 O O . GLN A 1 91 ? 9.090 -0.764 -29.217 1.00 68.81 91 GLN A O 1
ATOM 725 N N . ASN A 1 92 ? 8.776 0.365 -27.297 1.00 69.00 92 ASN A N 1
ATOM 726 C CA . ASN A 1 92 ? 10.130 0.870 -27.155 1.00 69.00 92 ASN A CA 1
ATOM 727 C C . ASN A 1 92 ? 10.620 0.529 -25.743 1.00 69.00 92 ASN A C 1
ATOM 729 O O . ASN A 1 92 ? 10.174 1.119 -24.751 1.00 69.00 92 ASN A O 1
ATOM 733 N N . SER A 1 93 ? 11.505 -0.456 -25.655 1.00 75.00 93 SER A N 1
ATOM 734 C CA . SER A 1 93 ? 12.226 -0.792 -24.434 1.00 75.00 93 SER A CA 1
ATOM 735 C C . SER A 1 93 ? 13.712 -0.843 -24.740 1.00 75.00 93 SER A C 1
ATOM 737 O O . SER A 1 93 ? 14.137 -1.632 -25.581 1.00 75.00 93 SER A O 1
ATOM 739 N N . GLU A 1 94 ? 14.481 -0.005 -24.061 1.00 82.62 94 GLU A N 1
ATOM 740 C CA . GLU A 1 94 ? 15.934 0.057 -24.187 1.00 82.62 94 GLU A CA 1
ATOM 741 C C . GLU A 1 94 ? 16.565 -0.004 -22.802 1.00 82.62 94 GLU A C 1
ATOM 743 O O . GLU A 1 94 ? 15.986 0.474 -21.822 1.00 82.62 94 GLU A O 1
ATOM 748 N N . ASP A 1 95 ? 17.759 -0.578 -22.712 1.00 89.69 95 ASP A N 1
ATOM 749 C CA . ASP A 1 95 ? 18.476 -0.653 -21.447 1.00 89.69 95 ASP A CA 1
ATOM 750 C C . ASP A 1 95 ? 19.104 0.694 -21.101 1.00 89.69 95 ASP A C 1
ATOM 752 O O . ASP A 1 95 ? 19.724 1.368 -21.927 1.00 89.69 95 ASP A O 1
ATOM 756 N N . CYS A 1 96 ? 18.958 1.093 -19.840 1.00 89.12 96 CYS A N 1
ATOM 757 C CA . CYS A 1 96 ? 19.623 2.276 -19.326 1.00 89.12 96 CYS A CA 1
ATOM 758 C C . CYS A 1 96 ? 21.147 2.103 -19.448 1.00 89.12 96 CYS A C 1
ATOM 760 O O . CYS A 1 96 ? 21.691 1.177 -18.848 1.00 89.12 96 CYS A O 1
ATOM 762 N N . PRO A 1 97 ? 21.884 3.023 -20.089 1.00 88.19 97 PRO A N 1
ATOM 763 C CA . PRO A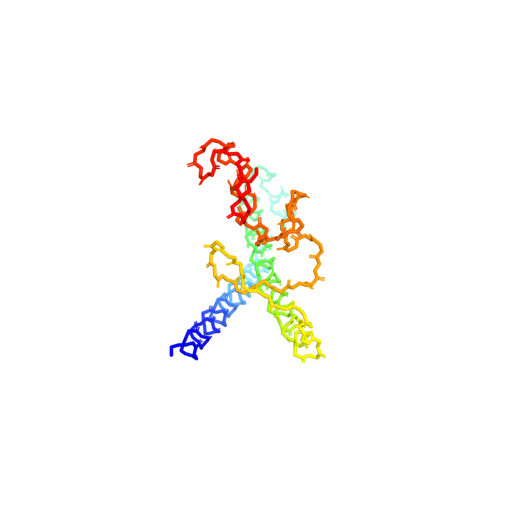 1 97 ? 23.332 2.880 -20.265 1.00 88.19 97 PRO A CA 1
ATOM 764 C C . PRO A 1 97 ? 24.144 3.050 -18.966 1.00 88.19 97 PRO A C 1
ATOM 766 O O . PRO A 1 97 ? 25.366 2.945 -18.994 1.00 88.19 97 PRO A O 1
ATOM 769 N N . ILE A 1 98 ? 23.490 3.346 -17.833 1.00 87.94 98 ILE A N 1
ATOM 770 C CA . ILE A 1 98 ? 24.130 3.502 -16.516 1.00 87.94 98 ILE A CA 1
ATOM 771 C C . ILE A 1 98 ? 23.871 2.284 -15.627 1.00 87.94 98 ILE A C 1
ATOM 773 O O . ILE A 1 98 ? 24.817 1.686 -15.124 1.00 87.94 98 ILE A O 1
ATOM 777 N N . CYS A 1 99 ? 22.601 1.939 -15.391 1.00 90.88 99 CYS A N 1
ATOM 778 C CA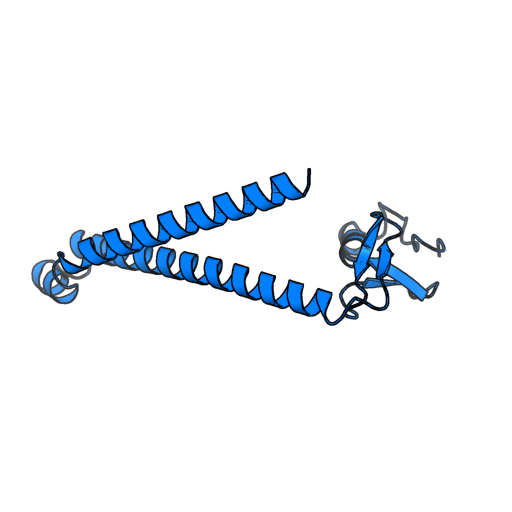 . CYS A 1 99 ? 22.234 0.836 -14.495 1.00 90.88 99 CYS A CA 1
ATOM 779 C C . CYS A 1 99 ? 21.931 -0.480 -15.220 1.00 90.88 99 CYS A C 1
ATOM 781 O O . CYS A 1 99 ? 21.702 -1.479 -14.548 1.00 90.88 99 CYS A O 1
ATOM 783 N N . PHE A 1 100 ? 21.912 -0.484 -16.557 1.00 90.56 100 PHE A N 1
ATOM 784 C CA . PHE A 1 100 ? 21.569 -1.635 -17.402 1.00 90.56 100 PHE A CA 1
ATOM 785 C C . PHE A 1 100 ? 20.174 -2.226 -17.145 1.00 90.56 100 PHE A C 1
ATOM 787 O O . PHE A 1 100 ? 19.862 -3.316 -17.610 1.00 90.56 100 PHE A O 1
ATOM 794 N N . GLU A 1 101 ? 19.311 -1.507 -16.424 1.00 89.25 101 GLU A N 1
ATOM 795 C CA . GLU A 1 101 ? 17.907 -1.875 -16.268 1.00 89.25 101 GLU A CA 1
ATOM 796 C C . GLU A 1 101 ? 17.128 -1.477 -17.525 1.00 89.25 101 GLU A C 1
ATOM 798 O O . GLU A 1 101 ? 17.246 -0.344 -18.007 1.00 89.25 101 GLU A O 1
ATOM 803 N N . THR A 1 102 ? 16.294 -2.389 -18.026 1.00 88.00 102 THR A N 1
ATOM 804 C CA . THR A 1 102 ? 15.405 -2.129 -19.159 1.00 88.00 102 THR A CA 1
ATOM 805 C C . THR A 1 102 ? 14.382 -1.053 -18.808 1.00 88.00 102 THR A C 1
ATOM 807 O O . THR A 1 102 ? 13.581 -1.193 -17.880 1.00 88.00 102 THR A O 1
ATOM 810 N N . ILE A 1 103 ? 14.373 0.024 -19.585 1.00 84.12 103 ILE A N 1
ATOM 811 C CA . ILE A 1 103 ? 13.442 1.134 -19.435 1.00 84.12 103 ILE A CA 1
ATOM 812 C C . ILE A 1 103 ? 12.248 0.893 -20.349 1.00 84.12 103 ILE A C 1
ATOM 814 O O . ILE A 1 103 ? 12.369 0.904 -21.571 1.00 84.12 103 ILE A O 1
ATOM 818 N N . LYS A 1 104 ? 11.054 0.759 -19.772 1.00 78.88 104 LYS A N 1
ATOM 819 C CA . LYS A 1 104 ? 9.815 0.800 -20.555 1.00 78.88 104 LYS A CA 1
ATOM 820 C C . LYS A 1 104 ? 9.504 2.258 -20.921 1.00 78.88 104 LYS A C 1
ATOM 822 O O . LYS A 1 104 ? 9.224 3.079 -20.036 1.00 78.88 104 LYS A O 1
ATOM 827 N N . HIS A 1 105 ? 9.533 2.609 -22.208 1.00 74.69 105 HIS A N 1
ATOM 828 C CA . HIS A 1 105 ? 9.170 3.953 -22.678 1.00 74.69 105 HIS A CA 1
ATOM 829 C C . HIS A 1 105 ? 7.645 4.109 -22.734 1.00 74.69 105 HIS A C 1
ATOM 831 O O . HIS A 1 105 ? 7.045 4.223 -23.799 1.00 74.69 105 HIS A O 1
ATOM 837 N N . VAL A 1 106 ? 7.006 4.083 -21.566 1.00 71.19 106 VAL A N 1
ATOM 838 C CA . VAL A 1 106 ? 5.545 4.208 -21.443 1.00 71.19 106 VAL A CA 1
ATOM 839 C C . VAL A 1 106 ? 5.128 5.675 -21.308 1.00 71.19 106 VAL A C 1
ATOM 841 O O . VAL A 1 106 ? 4.036 6.055 -21.717 1.00 71.19 106 VAL A O 1
ATOM 844 N N . TYR A 1 107 ? 5.990 6.524 -20.736 1.00 72.94 107 TYR A N 1
ATOM 845 C CA . TYR A 1 107 ? 5.664 7.917 -20.433 1.00 72.94 107 TYR A CA 1
ATOM 846 C C . TYR A 1 107 ? 6.923 8.788 -20.329 1.00 72.94 107 TYR A C 1
ATOM 848 O O . TYR A 1 107 ? 7.981 8.317 -19.926 1.00 72.94 107 TYR A O 1
ATOM 856 N N . SER A 1 108 ? 6.816 10.089 -20.618 1.00 72.12 108 SER A N 1
ATOM 857 C CA . SER A 1 108 ? 7.956 11.022 -20.595 1.00 72.12 108 SER A CA 1
ATOM 858 C C . SER A 1 108 ? 8.649 11.141 -19.232 1.00 72.12 108 SER A C 1
ATOM 860 O O . SER A 1 108 ? 9.791 11.586 -19.178 1.00 72.12 108 SER A O 1
ATOM 862 N N . LYS A 1 109 ? 7.997 10.722 -18.136 1.00 79.31 109 LYS A N 1
ATOM 863 C CA . LYS A 1 109 ? 8.600 10.694 -16.793 1.00 79.31 109 LYS A CA 1
ATOM 864 C C . LYS A 1 109 ? 9.397 9.422 -16.475 1.00 79.31 109 LYS A C 1
ATOM 866 O O . LYS A 1 109 ? 10.013 9.390 -15.415 1.00 79.31 109 LYS A O 1
ATOM 871 N N . THR A 1 110 ? 9.401 8.390 -17.328 1.00 81.94 110 THR A N 1
ATOM 872 C CA . THR A 1 110 ? 10.201 7.167 -17.085 1.00 81.94 110 THR A CA 1
ATOM 873 C C . THR A 1 110 ? 11.667 7.327 -17.495 1.00 81.94 110 THR A C 1
ATOM 875 O O . THR A 1 110 ? 12.528 6.580 -17.022 1.00 81.94 110 THR A O 1
ATOM 878 N N . ILE A 1 111 ? 11.966 8.353 -18.295 1.00 87.56 111 ILE A N 1
ATOM 879 C CA . ILE A 1 111 ? 13.309 8.702 -18.757 1.00 87.56 111 ILE A CA 1
ATOM 880 C C . ILE A 1 111 ? 13.723 10.101 -18.304 1.00 87.56 111 ILE A C 1
ATOM 882 O O . ILE A 1 111 ? 12.899 10.986 -18.081 1.00 87.56 111 ILE A O 1
ATOM 886 N N . SER A 1 112 ? 15.031 10.308 -18.233 1.00 88.56 112 SER A N 1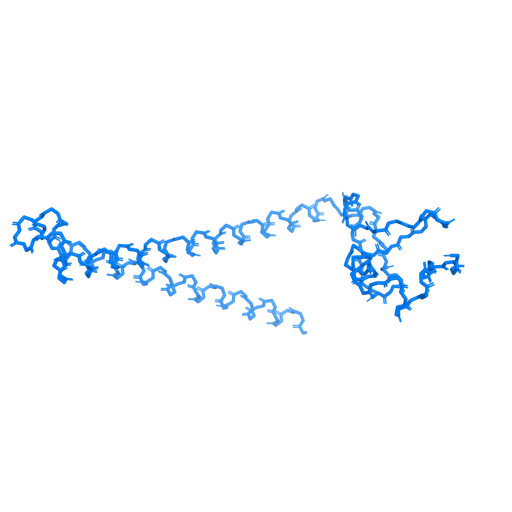
ATOM 887 C CA . SER A 1 112 ? 15.665 11.618 -18.132 1.00 88.56 112 SER A CA 1
ATOM 888 C C . SER A 1 112 ? 16.447 11.863 -19.417 1.00 88.56 112 SER A C 1
ATOM 890 O O . SER A 1 112 ? 17.395 11.136 -19.717 1.00 88.56 112 SER A O 1
ATOM 892 N N . ARG A 1 113 ? 16.022 12.861 -20.198 1.00 87.50 113 ARG A N 1
ATOM 893 C CA . ARG A 1 113 ? 16.618 13.204 -21.496 1.00 87.50 113 ARG A CA 1
ATOM 894 C C . ARG A 1 113 ? 17.751 14.217 -21.324 1.00 87.50 113 ARG A C 1
ATOM 896 O O . ARG A 1 113 ? 17.626 15.166 -20.553 1.00 87.50 113 ARG A O 1
ATOM 903 N N . PHE A 1 114 ? 18.830 14.036 -22.075 1.00 86.88 114 PHE A N 1
ATOM 904 C CA . PHE A 1 114 ? 19.952 14.964 -22.148 1.00 86.88 114 PHE A CA 1
ATOM 905 C C . PHE A 1 114 ? 19.827 15.841 -23.392 1.00 86.88 114 PHE A C 1
ATOM 907 O O . PHE A 1 114 ? 19.778 15.334 -24.509 1.00 86.88 114 PHE A O 1
ATOM 914 N N . TYR A 1 115 ? 19.808 17.163 -23.212 1.00 86.06 115 TYR A N 1
ATOM 915 C CA . TYR A 1 115 ? 19.636 18.103 -24.326 1.00 86.06 115 TYR A CA 1
ATOM 916 C C . TYR A 1 115 ? 20.849 18.174 -25.267 1.00 86.06 115 TYR A C 1
ATOM 918 O O . TYR A 1 115 ? 20.654 18.372 -26.457 1.00 86.06 115 TYR A O 1
ATOM 926 N N . CYS A 1 116 ? 22.068 17.960 -24.758 1.00 87.69 116 CYS A N 1
ATOM 927 C CA . CYS A 1 116 ? 23.316 17.967 -25.543 1.00 87.69 116 CYS A CA 1
ATOM 928 C C . CYS A 1 116 ? 23.324 16.970 -26.719 1.00 87.69 116 CYS A C 1
ATOM 930 O O . CYS A 1 116 ? 23.547 17.358 -27.857 1.00 87.69 116 CYS A O 1
ATOM 932 N N . CYS A 1 117 ? 23.026 15.691 -26.469 1.00 90.38 117 CYS A N 1
ATOM 933 C CA . CYS A 1 117 ? 23.073 14.630 -27.483 1.00 90.38 117 CYS A CA 1
ATOM 934 C C . CYS A 1 117 ? 21.703 14.021 -27.811 1.00 90.38 117 CYS A C 1
ATOM 936 O O . CYS A 1 117 ? 21.618 13.074 -28.586 1.00 90.38 117 CYS A O 1
ATOM 938 N N . GLY A 1 118 ? 20.627 14.498 -27.180 1.00 87.50 118 GLY A N 1
ATOM 939 C CA . GLY A 1 118 ? 19.277 13.952 -27.339 1.00 87.50 118 GLY A CA 1
ATOM 940 C C . GLY A 1 118 ? 19.050 12.574 -26.701 1.00 87.50 118 GLY A C 1
ATOM 941 O O . GLY A 1 118 ? 17.896 12.137 -26.650 1.00 87.50 118 GLY A O 1
ATOM 942 N N . GLY A 1 119 ? 20.106 11.922 -26.199 1.00 89.12 119 GLY A N 1
ATOM 943 C CA . GLY A 1 119 ? 20.045 10.620 -25.537 1.00 89.12 119 GLY A CA 1
ATOM 944 C C . GLY A 1 119 ? 19.349 10.663 -24.175 1.00 89.12 119 GLY A C 1
ATOM 945 O O . GLY A 1 119 ? 19.004 11.729 -23.656 1.00 89.12 119 GLY A O 1
ATOM 946 N N . TRP A 1 120 ? 19.127 9.496 -23.577 1.00 88.62 120 TRP A N 1
ATOM 947 C CA . TRP A 1 120 ? 18.369 9.357 -22.334 1.00 88.62 120 TRP A CA 1
ATOM 948 C C . TRP A 1 120 ? 18.936 8.283 -21.406 1.00 88.62 120 TRP A C 1
ATOM 950 O O . TRP A 1 120 ? 19.677 7.394 -21.815 1.00 88.62 120 TRP A O 1
ATOM 960 N N . VAL A 1 121 ? 18.561 8.380 -20.133 1.00 89.81 121 VAL A N 1
ATOM 961 C CA . VAL A 1 121 ? 18.775 7.363 -19.090 1.00 89.81 121 VAL A CA 1
ATOM 962 C C . VAL A 1 121 ? 17.476 7.145 -18.322 1.00 89.81 121 VAL A C 1
ATOM 964 O O . VAL A 1 121 ? 16.534 7.931 -18.457 1.00 89.81 121 VAL A O 1
ATOM 967 N N . CYS A 1 122 ? 17.409 6.112 -17.481 1.00 90.50 122 CYS A N 1
ATOM 968 C CA . CYS A 1 122 ? 16.247 5.906 -16.623 1.00 90.50 122 CYS A CA 1
ATOM 969 C C . CYS A 1 122 ? 16.074 7.084 -15.652 1.00 90.50 122 CYS A C 1
ATOM 971 O O . CYS A 1 122 ? 17.042 7.747 -15.253 1.00 90.50 122 CYS A O 1
ATOM 973 N N . LYS A 1 123 ? 14.826 7.340 -15.250 1.00 88.81 123 LYS A N 1
ATOM 974 C CA . LYS A 1 123 ? 14.493 8.454 -14.356 1.00 88.81 123 LYS A CA 1
ATOM 975 C C . LYS A 1 123 ? 15.326 8.445 -13.073 1.00 88.81 123 LYS A C 1
ATOM 977 O O . LYS A 1 123 ? 15.854 9.485 -12.693 1.00 88.81 123 LYS A O 1
ATOM 982 N N . LYS A 1 124 ? 15.520 7.267 -12.470 1.00 89.00 124 LYS A N 1
ATOM 983 C CA . LYS A 1 124 ? 16.303 7.078 -11.241 1.00 89.00 124 LYS A CA 1
ATOM 984 C C . LYS A 1 124 ? 17.756 7.536 -11.398 1.00 89.00 124 LYS A C 1
ATOM 986 O O . LYS A 1 124 ? 18.195 8.386 -10.632 1.00 89.00 124 LYS A O 1
ATOM 991 N N . CYS A 1 125 ? 18.473 7.055 -12.418 1.00 88.25 125 CYS A N 1
ATOM 992 C CA . CYS A 1 125 ? 19.853 7.482 -12.673 1.00 88.25 125 CYS A CA 1
ATOM 993 C C . CYS A 1 125 ? 19.943 8.983 -12.989 1.00 88.25 125 CYS A C 1
ATOM 995 O O . CYS A 1 125 ? 20.888 9.649 -12.570 1.00 88.25 125 CYS A O 1
ATOM 997 N N . GLY A 1 126 ? 18.951 9.536 -13.694 1.00 87.44 126 GLY A N 1
ATOM 998 C CA . GLY A 1 126 ? 18.881 10.977 -13.935 1.00 87.44 126 GLY A CA 1
ATOM 999 C C . GLY A 1 126 ? 18.658 11.795 -12.658 1.00 87.44 126 GLY A C 1
ATOM 1000 O O . GLY A 1 126 ? 19.334 12.800 -12.452 1.00 87.44 126 GLY A O 1
ATOM 1001 N N . ASP A 1 127 ? 17.753 11.363 -11.780 1.00 87.06 127 ASP A N 1
ATOM 1002 C CA . ASP A 1 127 ? 17.453 12.056 -10.524 1.00 87.06 127 ASP A CA 1
ATOM 1003 C C . ASP A 1 127 ? 18.608 11.947 -9.521 1.00 87.06 127 ASP A C 1
ATOM 1005 O O . ASP A 1 127 ? 18.924 12.920 -8.839 1.00 87.06 127 ASP A O 1
ATOM 1009 N N . GLU A 1 128 ? 19.281 10.796 -9.448 1.00 84.38 128 GLU A N 1
ATOM 1010 C CA . GLU A 1 128 ? 20.486 10.617 -8.630 1.00 84.38 128 GLU A CA 1
ATOM 1011 C C . GLU A 1 128 ? 21.617 11.548 -9.075 1.00 84.38 128 GLU A C 1
ATOM 1013 O O . GLU A 1 128 ? 22.260 12.171 -8.228 1.00 84.38 128 GLU A O 1
ATOM 1018 N N . ARG A 1 129 ? 21.802 11.725 -10.390 1.00 78.00 129 ARG A N 1
ATOM 1019 C CA . ARG A 1 129 ? 22.743 12.707 -10.948 1.00 78.00 129 ARG A CA 1
ATOM 1020 C C . ARG A 1 129 ? 22.402 14.138 -10.527 1.00 78.00 129 ARG A C 1
ATOM 1022 O O . ARG A 1 129 ? 23.307 14.903 -10.227 1.00 78.00 129 ARG A O 1
ATOM 1029 N N . MET A 1 130 ? 21.122 14.511 -10.496 1.00 74.62 130 MET A N 1
ATOM 1030 C CA . MET A 1 130 ? 20.705 15.856 -10.069 1.00 74.62 130 MET A CA 1
ATOM 1031 C C . MET A 1 130 ? 20.866 16.062 -8.554 1.00 74.62 130 MET A C 1
ATOM 1033 O O . MET A 1 130 ? 21.163 17.170 -8.116 1.00 74.62 130 MET A O 1
ATOM 1037 N N . LYS A 1 131 ? 20.682 15.005 -7.751 1.00 76.19 131 LYS A N 1
ATOM 1038 C CA . LYS A 1 131 ? 20.775 15.048 -6.282 1.00 76.19 131 LYS A CA 1
ATOM 1039 C C . LYS A 1 131 ? 22.206 15.093 -5.753 1.00 76.19 131 LYS A C 1
ATOM 1041 O O . LYS A 1 131 ? 22.448 15.806 -4.787 1.00 76.19 131 LYS A O 1
ATOM 1046 N N . LYS A 1 132 ? 23.143 14.349 -6.353 1.00 64.44 132 LYS A N 1
ATOM 1047 C CA . LYS A 1 132 ? 24.549 14.285 -5.897 1.00 64.44 132 LYS A CA 1
ATOM 1048 C C . LYS A 1 132 ? 25.371 15.535 -6.235 1.00 64.44 132 LYS A C 1
ATOM 1050 O O . LYS A 1 132 ? 26.580 15.553 -6.041 1.00 64.44 132 LYS A O 1
ATOM 1055 N N . GLY A 1 133 ? 24.719 16.585 -6.730 1.00 55.03 133 GLY A N 1
ATOM 1056 C CA . GLY A 1 133 ? 25.412 17.721 -7.301 1.00 55.03 133 GLY A CA 1
ATOM 1057 C C . GLY A 1 133 ? 26.075 17.346 -8.623 1.00 55.03 133 GLY A C 1
ATOM 1058 O O . GLY A 1 133 ? 26.338 16.190 -8.950 1.00 55.03 133 GLY A O 1
ATOM 1059 N N . VAL A 1 134 ? 26.318 18.378 -9.410 1.00 51.75 134 VAL A N 1
ATOM 1060 C CA . VAL A 1 134 ? 26.918 18.304 -10.738 1.00 51.75 134 VAL A CA 1
ATOM 1061 C C . VAL A 1 134 ? 28.317 17.648 -10.667 1.00 51.75 134 VAL A C 1
ATOM 1063 O O . VAL A 1 134 ? 28.723 16.997 -11.620 1.00 51.75 134 VAL A O 1
ATOM 1066 N N . ASP A 1 135 ? 29.012 17.684 -9.527 1.00 50.81 135 ASP A N 1
ATOM 1067 C CA . ASP A 1 135 ? 30.455 17.429 -9.472 1.00 50.81 135 ASP A CA 1
ATOM 1068 C C . ASP A 1 135 ? 30.914 15.968 -9.310 1.00 50.81 135 ASP A C 1
ATOM 1070 O O . ASP A 1 135 ? 31.945 15.616 -9.878 1.00 50.81 135 ASP A O 1
ATOM 1074 N N . GLU A 1 136 ? 30.193 15.077 -8.618 1.00 56.00 136 GLU A N 1
ATOM 1075 C CA . GLU A 1 136 ? 30.836 13.827 -8.153 1.00 56.00 136 GLU A CA 1
ATOM 1076 C C . GLU A 1 136 ? 30.805 12.637 -9.128 1.00 56.00 136 GLU A C 1
ATOM 1078 O O . GLU A 1 136 ? 31.707 11.804 -9.094 1.00 56.00 136 GLU A O 1
ATOM 1083 N N . MET A 1 137 ? 29.795 12.511 -10.001 1.00 54.66 137 MET A N 1
ATOM 1084 C CA . MET A 1 137 ? 29.628 11.280 -10.804 1.00 54.66 137 MET A CA 1
ATOM 1085 C C . MET A 1 137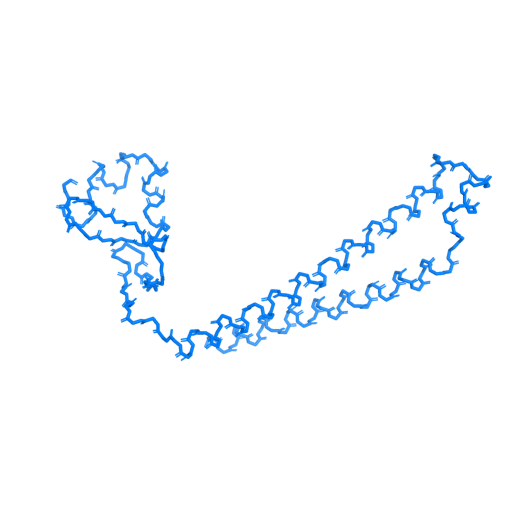 ? 30.016 11.439 -12.282 1.00 54.66 137 MET A C 1
ATOM 1087 O O . MET A 1 137 ? 30.435 10.471 -12.909 1.00 54.66 137 MET A O 1
ATOM 1091 N N . PHE A 1 138 ? 29.913 12.654 -12.839 1.00 59.28 138 PHE A N 1
ATOM 1092 C CA . PHE A 1 138 ? 30.253 12.946 -14.242 1.00 59.28 138 PHE A CA 1
ATOM 1093 C C . PHE A 1 138 ? 30.821 14.366 -14.465 1.00 59.28 138 PHE A C 1
ATOM 1095 O O . PHE A 1 138 ? 30.844 14.825 -15.605 1.00 59.28 138 PHE A O 1
ATOM 1102 N N . HIS A 1 139 ? 31.266 15.082 -13.419 1.00 64.81 139 HIS A N 1
ATOM 1103 C CA . HIS A 1 139 ? 31.760 16.475 -13.508 1.00 64.81 139 HIS A CA 1
ATOM 1104 C C . HIS A 1 139 ? 30.813 17.427 -14.269 1.00 64.81 139 HIS A C 1
ATOM 1106 O O . HIS A 1 139 ? 31.235 18.256 -15.072 1.00 64.81 139 HIS A O 1
ATOM 1112 N N . GLY A 1 140 ? 29.510 17.220 -14.121 1.00 67.56 140 GLY A N 1
ATOM 1113 C CA . GLY A 1 140 ? 28.452 18.000 -14.750 1.00 67.56 140 GLY A CA 1
ATOM 1114 C C . GLY A 1 140 ? 28.168 17.684 -16.194 1.00 67.56 140 GLY A C 1
ATOM 1115 O O . GLY A 1 140 ? 27.168 18.152 -16.738 1.00 67.56 140 GLY A O 1
ATOM 1116 N N . LYS A 1 141 ? 28.984 16.818 -16.777 1.00 77.94 141 LYS A N 1
ATOM 1117 C CA . LYS A 1 141 ? 28.899 16.443 -18.173 1.00 77.94 141 LYS A CA 1
ATOM 1118 C C . LYS A 1 141 ? 27.851 15.366 -18.379 1.00 77.94 141 LYS A C 1
ATOM 1120 O O . LYS A 1 141 ? 27.410 14.676 -17.448 1.00 77.94 141 LYS A O 1
ATOM 1125 N N . CYS A 1 142 ? 27.389 15.253 -19.609 1.00 84.25 142 CYS A N 1
ATOM 1126 C CA . CYS A 1 142 ? 26.511 14.191 -20.038 1.00 84.25 142 CYS A CA 1
ATOM 1127 C C . CYS A 1 142 ? 27.254 12.847 -19.973 1.00 84.25 142 CYS A C 1
ATOM 1129 O O . CYS A 1 142 ? 28.337 12.723 -20.544 1.00 84.25 142 CYS A O 1
ATOM 1131 N N . PRO A 1 143 ? 26.680 11.806 -19.351 1.00 82.81 143 PRO A N 1
ATOM 1132 C CA . PRO A 1 143 ? 27.301 10.482 -19.314 1.00 82.81 143 PRO A CA 1
ATOM 1133 C C . PRO A 1 143 ? 27.397 9.820 -20.699 1.00 82.81 143 PRO A C 1
ATOM 1135 O O . PRO A 1 143 ? 28.164 8.877 -20.864 1.00 82.81 143 PRO A O 1
ATOM 1138 N N . LEU A 1 144 ? 26.637 10.307 -21.689 1.00 88.00 144 LEU A N 1
ATOM 1139 C CA . LEU A 1 144 ? 26.559 9.719 -23.028 1.00 88.00 144 LEU A CA 1
ATOM 1140 C C . LEU A 1 144 ? 27.560 10.349 -24.004 1.00 88.00 144 LEU A C 1
ATOM 1142 O O . LEU A 1 144 ? 28.272 9.627 -24.693 1.00 88.00 144 LEU A O 1
ATOM 1146 N N . CYS A 1 145 ? 27.639 11.685 -24.053 1.00 89.88 145 CYS A N 1
ATOM 1147 C CA . CYS A 1 145 ? 28.507 12.409 -24.995 1.00 89.88 145 CYS A CA 1
ATOM 1148 C C . CYS A 1 145 ? 29.640 13.209 -24.338 1.00 89.88 145 CYS A C 1
ATOM 1150 O O . CYS A 1 145 ? 30.518 13.694 -25.044 1.00 89.88 145 CYS A O 1
ATOM 1152 N N . ARG A 1 146 ? 29.660 13.315 -23.002 1.00 83.31 146 ARG A N 1
ATOM 1153 C CA . ARG A 1 146 ? 30.667 14.053 -22.217 1.00 83.31 146 ARG A CA 1
ATOM 1154 C C . ARG A 1 146 ? 30.716 15.571 -22.456 1.00 83.31 146 ARG A C 1
ATOM 1156 O O . ARG A 1 146 ? 31.705 16.192 -22.064 1.00 83.31 146 ARG A O 1
ATOM 1163 N N . GLU A 1 147 ? 29.665 16.152 -23.037 1.00 78.06 147 GLU A N 1
ATOM 1164 C CA . GLU A 1 147 ? 29.424 17.607 -23.058 1.00 78.06 147 GLU A CA 1
ATOM 1165 C C . GLU A 1 147 ? 28.868 18.124 -21.734 1.00 78.06 147 GLU A C 1
ATOM 1167 O O . GLU A 1 147 ? 28.019 17.419 -21.136 1.00 78.06 147 GLU A O 1
#